Protein AF-A0A969EYM3-F1 (afdb_monomer)

Sequence (150 aa):
CRASVSPSPAVPPFRCCPCTRAGRFTGACATTCGGGRSRTPCEYWRYCAIDGFLCGCCGGSANSCPPGTEAAPVTWIGTCRNPVDGKDYVISYNDCCGKSTCNRCMCNRNEGDRPVYMPAKSNDINWCHGTSNNVYHCSTGVVLGLAVDS

Structure (mmCIF, N/CA/C/O backbone):
data_AF-A0A969EYM3-F1
#
_entry.id   AF-A0A969EYM3-F1
#
loop_
_atom_site.group_PDB
_atom_site.id
_atom_site.type_symbol
_atom_site.label_atom_id
_atom_site.label_alt_id
_atom_site.label_comp_id
_atom_site.label_asym_id
_atom_site.label_entity_id
_atom_site.label_seq_id
_atom_site.pdbx_PDB_ins_code
_atom_site.Cartn_x
_atom_site.Cartn_y
_atom_site.Cartn_z
_atom_site.occupancy
_atom_site.B_iso_or_equiv
_atom_site.auth_seq_id
_atom_site.auth_comp_id
_atom_site.auth_asym_id
_atom_site.auth_atom_id
_atom_site.pdbx_PDB_model_num
ATOM 1 N N . CYS A 1 1 ? -49.520 -19.612 -5.091 1.00 36.06 1 CYS A N 1
ATOM 2 C CA . CYS A 1 1 ? -49.606 -20.476 -3.896 1.00 36.06 1 CYS A CA 1
ATOM 3 C C . CYS A 1 1 ? -49.801 -19.602 -2.667 1.00 36.06 1 CYS A C 1
ATOM 5 O O . CYS A 1 1 ? -48.908 -18.833 -2.337 1.00 36.06 1 CYS A O 1
ATOM 7 N N . ARG A 1 2 ? -50.989 -19.646 -2.054 1.00 38.06 2 ARG A N 1
ATOM 8 C CA . ARG A 1 2 ? -51.251 -19.002 -0.759 1.00 38.06 2 ARG A CA 1
ATOM 9 C C . ARG A 1 2 ? -50.342 -19.637 0.295 1.00 38.06 2 ARG A C 1
ATOM 11 O O . ARG A 1 2 ? -50.295 -20.860 0.368 1.00 38.06 2 ARG A O 1
ATOM 18 N N . ALA A 1 3 ? -49.678 -18.822 1.107 1.00 37.72 3 ALA A N 1
ATOM 19 C CA . ALA A 1 3 ? -49.056 -19.267 2.345 1.00 37.72 3 ALA A CA 1
ATOM 20 C C . ALA A 1 3 ? -49.431 -18.285 3.461 1.00 37.72 3 ALA A C 1
ATOM 22 O O . ALA A 1 3 ? -49.151 -17.091 3.399 1.00 37.72 3 ALA A O 1
ATOM 23 N N . SER A 1 4 ? -50.163 -18.852 4.410 1.00 35.75 4 SER A N 1
ATOM 24 C CA . SER A 1 4 ? -50.541 -18.403 5.745 1.00 35.75 4 SER A CA 1
ATOM 25 C C . SER A 1 4 ? -49.499 -17.553 6.477 1.00 35.75 4 SER A C 1
ATOM 27 O O . SER A 1 4 ? -48.324 -17.906 6.541 1.00 35.75 4 SER A O 1
ATOM 29 N N . VAL A 1 5 ? -49.983 -16.483 7.109 1.00 43.44 5 VAL A N 1
ATOM 30 C CA . VAL A 1 5 ? -49.272 -15.690 8.117 1.00 43.44 5 VAL A CA 1
ATOM 31 C C . VAL A 1 5 ? -49.492 -16.342 9.483 1.00 43.44 5 VAL A C 1
ATOM 33 O O . VAL A 1 5 ? -50.623 -16.656 9.847 1.00 43.44 5 VAL A O 1
ATOM 36 N N . SER A 1 6 ? -48.429 -16.531 10.260 1.00 35.44 6 SER A N 1
ATOM 37 C CA . SER A 1 6 ? -48.504 -16.673 11.720 1.00 35.44 6 SER A CA 1
ATOM 38 C C . SER A 1 6 ? -47.294 -15.968 12.343 1.00 35.44 6 SER A C 1
ATOM 40 O O . SER A 1 6 ? -46.233 -15.956 11.715 1.00 35.44 6 SER A O 1
ATOM 42 N N . PRO A 1 7 ? -47.434 -15.325 13.517 1.00 47.44 7 PRO A N 1
ATOM 43 C CA . PRO A 1 7 ? -46.463 -14.356 14.001 1.00 47.44 7 PRO A CA 1
ATOM 44 C C . PRO A 1 7 ? -45.514 -14.982 15.030 1.00 47.44 7 PRO A C 1
ATOM 46 O O . PRO A 1 7 ? -45.939 -15.621 15.989 1.00 47.44 7 PRO A O 1
ATOM 49 N N . SER A 1 8 ? -44.212 -14.760 14.873 1.00 36.41 8 SER A N 1
ATOM 50 C CA . SER A 1 8 ? -43.237 -14.824 15.968 1.00 36.41 8 SER A CA 1
ATOM 51 C C . SER A 1 8 ? -42.093 -13.847 15.669 1.00 36.41 8 SER A C 1
ATOM 53 O O . SER A 1 8 ? -41.738 -13.688 14.497 1.00 36.41 8 SER A O 1
ATOM 55 N N . PRO A 1 9 ? -41.547 -13.138 16.674 1.00 50.84 9 PRO A N 1
ATOM 56 C CA . PRO A 1 9 ? -40.628 -12.034 16.448 1.00 50.84 9 PRO A CA 1
ATOM 57 C C . PRO A 1 9 ? -39.183 -12.533 16.513 1.00 50.84 9 PRO A C 1
ATOM 59 O O . PRO A 1 9 ? -38.729 -12.919 17.581 1.00 50.84 9 PRO A O 1
ATOM 62 N N . ALA A 1 10 ? -38.472 -12.528 15.387 1.00 45.41 10 ALA A N 1
ATOM 63 C CA . ALA A 1 10 ? -37.031 -12.260 15.291 1.00 45.41 10 ALA A CA 1
ATOM 64 C C . ALA A 1 10 ? -36.509 -12.649 13.899 1.00 45.41 10 ALA A C 1
ATOM 66 O O . ALA A 1 10 ? -36.770 -13.740 13.405 1.00 45.41 10 ALA A O 1
ATOM 67 N N . VAL A 1 11 ? -35.681 -11.757 13.349 1.00 43.62 11 VAL A N 1
ATOM 68 C CA . VAL A 1 11 ? -34.833 -11.907 12.154 1.00 43.62 11 VAL A CA 1
ATOM 69 C C . VAL A 1 11 ? -35.571 -11.842 10.800 1.00 43.62 11 VAL A C 1
ATOM 71 O O . VAL A 1 11 ? -36.280 -12.775 10.428 1.00 43.62 11 VAL A O 1
ATOM 74 N N . PRO A 1 12 ? -35.380 -10.776 9.992 1.00 43.72 12 PRO A N 1
ATOM 75 C CA . PRO A 1 12 ? -35.825 -10.800 8.606 1.00 43.72 12 PRO A CA 1
ATOM 76 C C . PRO A 1 12 ? -34.945 -11.781 7.810 1.00 43.72 12 PRO A C 1
ATOM 78 O O . PRO A 1 12 ? -33.716 -11.703 7.894 1.00 43.72 12 PRO A O 1
ATOM 81 N N . PRO A 1 13 ? -35.518 -12.689 7.001 1.00 40.28 13 PRO A N 1
ATOM 82 C CA . PRO A 1 13 ? -34.721 -13.476 6.079 1.00 40.28 13 PRO A CA 1
ATOM 83 C C . PRO A 1 13 ? -34.271 -12.551 4.944 1.00 40.28 13 PRO A C 1
ATOM 85 O O . PRO A 1 13 ? -35.087 -12.109 4.132 1.00 40.28 13 PRO A O 1
ATOM 88 N N . PHE A 1 14 ? -32.974 -12.254 4.864 1.00 41.69 14 PHE A N 1
ATOM 89 C CA . PHE A 1 14 ? -32.381 -11.661 3.667 1.00 41.69 14 PHE A CA 1
ATOM 90 C C . PHE A 1 14 ? -32.524 -12.657 2.509 1.00 41.69 14 PHE A C 1
ATOM 92 O O . PHE A 1 14 ? -31.682 -13.523 2.281 1.00 41.69 14 PHE A O 1
ATOM 99 N N . ARG A 1 15 ? -33.638 -12.562 1.781 1.00 40.41 15 ARG A N 1
ATOM 100 C CA . ARG A 1 15 ? -33.836 -13.240 0.501 1.00 40.41 15 ARG A CA 1
ATOM 101 C C . ARG A 1 15 ? -33.037 -12.489 -0.560 1.00 40.41 15 ARG A C 1
ATOM 103 O O . ARG A 1 15 ? -33.540 -11.549 -1.167 1.00 40.41 15 ARG A O 1
ATOM 110 N N . CYS A 1 16 ? -31.808 -12.928 -0.818 1.00 50.78 16 CYS A N 1
ATOM 111 C CA . CYS A 1 16 ? -31.191 -12.683 -2.118 1.00 50.78 16 CYS A CA 1
ATOM 112 C C . CYS A 1 16 ? -32.018 -13.439 -3.168 1.00 50.78 16 CYS A C 1
ATOM 114 O O . CYS A 1 16 ? -32.187 -14.656 -3.072 1.00 50.78 16 CYS A O 1
ATOM 116 N N . CYS A 1 17 ? -32.580 -12.726 -4.143 1.00 33.81 17 CYS A N 1
ATOM 117 C CA . CYS A 1 17 ? -33.245 -13.370 -5.271 1.00 33.81 17 CYS A CA 1
ATOM 118 C C . CYS A 1 17 ? -32.172 -14.044 -6.147 1.00 33.81 17 CYS A C 1
ATOM 120 O O . CYS A 1 17 ? -31.198 -13.377 -6.505 1.00 33.81 17 CYS A O 1
ATOM 122 N N . PRO A 1 18 ? -32.289 -15.336 -6.498 1.00 42.66 18 PRO A N 1
ATOM 123 C CA . PRO A 1 18 ? -31.329 -15.959 -7.397 1.00 42.66 18 PRO A CA 1
ATOM 124 C C . PRO A 1 18 ? -31.538 -15.427 -8.824 1.00 42.66 18 PRO A C 1
ATOM 126 O O . PRO A 1 18 ? -32.632 -15.537 -9.378 1.00 42.66 18 PRO A O 1
ATOM 129 N N . CYS A 1 19 ? -30.483 -14.868 -9.431 1.00 44.38 19 CYS A N 1
ATOM 130 C CA . CYS A 1 19 ? -30.459 -14.529 -10.860 1.00 44.38 19 CYS A CA 1
ATOM 131 C C . CYS A 1 19 ? -30.576 -15.867 -11.643 1.00 44.38 19 CYS A C 1
ATOM 133 O O . CYS A 1 19 ? -29.633 -16.657 -11.699 1.00 44.38 19 CYS A O 1
ATOM 135 N N . THR A 1 20 ? -31.768 -16.179 -12.174 1.00 42.78 20 THR A N 1
ATOM 136 C CA . THR A 1 20 ? -32.008 -17.370 -13.009 1.00 42.78 20 THR A CA 1
ATOM 137 C C . THR A 1 20 ? -31.478 -17.140 -14.421 1.00 42.78 20 THR A C 1
ATOM 139 O O . THR A 1 20 ? -31.577 -16.055 -14.991 1.00 42.78 20 THR A O 1
ATOM 142 N N . ARG A 1 21 ? -30.875 -18.185 -14.991 1.00 48.28 21 ARG A N 1
ATOM 143 C CA . ARG A 1 21 ? -30.235 -18.177 -16.307 1.00 48.28 21 ARG A CA 1
ATOM 144 C C . ARG A 1 21 ? -31.288 -18.389 -17.400 1.00 48.28 21 ARG A C 1
ATOM 146 O O . ARG A 1 21 ? -31.614 -19.532 -17.696 1.00 48.28 21 ARG A O 1
ATOM 153 N N . ALA A 1 22 ? -31.787 -17.319 -18.021 1.00 38.00 22 ALA A N 1
ATOM 154 C CA . ALA A 1 22 ? -32.521 -17.416 -19.286 1.00 38.00 22 ALA A CA 1
ATOM 155 C C . ALA A 1 22 ? -32.510 -16.097 -20.08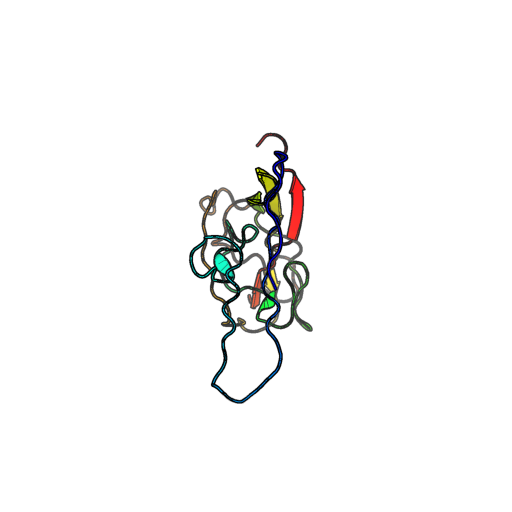2 1.00 38.00 22 ALA A C 1
ATOM 157 O O . ALA A 1 22 ? -32.989 -15.079 -19.603 1.00 38.00 22 ALA A O 1
ATOM 158 N N . GLY A 1 23 ? -32.018 -16.163 -21.326 1.00 41.09 23 GLY A N 1
ATOM 159 C CA . GLY A 1 23 ? -32.477 -15.317 -22.436 1.00 41.09 23 GLY A CA 1
ATOM 160 C C . GLY A 1 23 ? -31.905 -13.899 -22.561 1.00 41.09 23 GLY A C 1
ATOM 161 O O . GLY A 1 23 ? -32.396 -12.967 -21.945 1.00 41.09 23 GLY A O 1
ATOM 162 N N . ARG A 1 24 ? -30.915 -13.757 -23.456 1.00 45.59 24 ARG A N 1
ATOM 163 C CA . ARG A 1 24 ? -30.578 -12.575 -24.284 1.00 45.59 24 ARG A CA 1
ATOM 164 C C . ARG A 1 24 ? -31.194 -11.226 -23.865 1.00 45.59 24 ARG A C 1
ATOM 166 O O . ARG A 1 24 ? -32.183 -10.833 -24.458 1.00 45.59 24 ARG A O 1
ATOM 173 N N . PHE A 1 25 ? -30.516 -10.473 -23.001 1.00 39.94 25 PHE A N 1
ATOM 174 C CA . PHE A 1 25 ? -30.445 -9.004 -23.043 1.00 39.94 25 PHE A CA 1
ATOM 175 C C . PHE A 1 25 ? -29.104 -8.569 -22.426 1.00 39.94 25 PHE A C 1
ATOM 177 O O . PHE A 1 25 ? -28.570 -9.239 -21.542 1.00 39.94 25 PHE A O 1
ATOM 184 N N . THR A 1 26 ? -28.517 -7.503 -22.968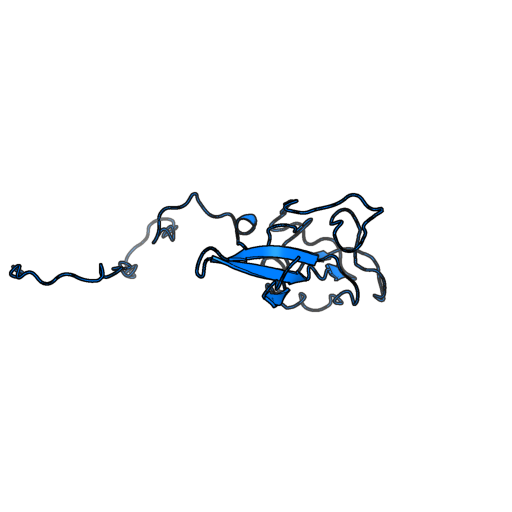 1.00 40.25 26 THR A N 1
ATOM 185 C CA . THR A 1 26 ? -27.226 -6.910 -22.582 1.00 40.25 26 THR A CA 1
ATOM 186 C C . THR A 1 26 ? -27.116 -6.725 -21.066 1.00 40.25 26 THR A C 1
ATOM 188 O O . THR A 1 26 ? -27.980 -6.108 -20.448 1.00 40.25 26 THR A O 1
ATOM 191 N N . GLY A 1 27 ? -26.079 -7.318 -20.470 1.00 39.69 27 GLY A N 1
ATOM 192 C CA . GLY A 1 27 ? -26.000 -7.565 -19.035 1.00 39.69 27 GLY A CA 1
ATOM 193 C C . GLY A 1 27 ? -25.635 -6.363 -18.164 1.00 39.69 27 GLY A C 1
ATOM 194 O O . GLY A 1 27 ? -24.716 -5.615 -18.476 1.00 39.69 27 GLY A O 1
ATOM 195 N N . ALA A 1 28 ? -26.303 -6.289 -17.011 1.00 39.03 28 ALA A N 1
ATOM 196 C CA . ALA A 1 28 ? -25.689 -6.220 -15.683 1.00 39.03 28 ALA A CA 1
ATOM 197 C C . ALA A 1 28 ? -26.751 -6.609 -14.626 1.00 39.03 28 ALA A C 1
ATOM 199 O O . ALA A 1 28 ? -27.678 -5.845 -14.369 1.00 39.03 28 ALA A O 1
ATOM 200 N N . CYS A 1 29 ? -26.638 -7.796 -14.007 1.00 40.47 29 CYS A N 1
ATOM 201 C CA . CYS A 1 29 ? -27.311 -8.085 -12.726 1.00 40.47 29 CYS A CA 1
ATOM 202 C C . CYS A 1 29 ? -26.545 -7.219 -11.705 1.00 40.47 29 CYS A C 1
ATOM 204 O O . CYS A 1 29 ? -25.443 -7.570 -11.288 1.00 40.47 29 CYS A O 1
ATOM 206 N N . ALA A 1 30 ? -27.049 -6.009 -11.434 1.00 44.66 30 ALA A N 1
ATOM 207 C CA . ALA A 1 30 ? -26.490 -5.120 -10.426 1.00 44.66 30 ALA A CA 1
ATOM 208 C C . ALA A 1 30 ? -26.647 -5.789 -9.057 1.00 44.66 30 ALA A C 1
ATOM 210 O O . ALA A 1 30 ? -27.755 -5.999 -8.566 1.00 44.66 30 ALA A O 1
ATOM 211 N N . THR A 1 31 ? -25.518 -6.155 -8.458 1.00 44.03 31 THR A N 1
ATOM 212 C CA . THR A 1 31 ? -25.432 -6.675 -7.096 1.00 44.03 31 THR A CA 1
ATOM 213 C C . THR A 1 31 ? -25.777 -5.565 -6.104 1.00 44.03 31 THR A C 1
ATOM 215 O O . THR A 1 31 ? -24.893 -4.904 -5.570 1.00 44.03 31 THR A O 1
ATOM 218 N N . THR A 1 32 ? -27.059 -5.352 -5.827 1.00 42.94 32 THR A N 1
ATOM 219 C CA . THR A 1 32 ? -27.503 -4.565 -4.668 1.00 42.94 32 THR A CA 1
ATOM 220 C C . THR A 1 32 ? -28.457 -5.387 -3.819 1.00 42.94 32 THR A C 1
ATOM 222 O O . THR A 1 32 ? -29.674 -5.238 -3.845 1.00 42.94 32 THR A O 1
ATOM 225 N N . CYS A 1 33 ? -27.865 -6.265 -3.012 1.00 37.50 33 CYS A N 1
ATOM 226 C CA . CYS A 1 33 ? -28.499 -6.778 -1.803 1.00 37.50 33 CYS A CA 1
ATOM 227 C C . CYS A 1 33 ? -27.906 -5.988 -0.626 1.00 37.50 33 CYS A C 1
ATOM 229 O O . CYS A 1 33 ? -26.830 -6.322 -0.139 1.00 37.50 33 CYS A O 1
ATOM 231 N N . GLY A 1 34 ? -28.578 -4.904 -0.227 1.00 39.31 34 GLY A N 1
ATOM 232 C CA . GLY A 1 34 ? -28.172 -4.014 0.867 1.00 39.31 34 GLY A CA 1
ATOM 233 C C . GLY A 1 34 ? -28.004 -2.570 0.395 1.00 39.31 34 GLY A C 1
ATOM 234 O O . GLY A 1 34 ? -27.236 -2.304 -0.525 1.00 39.31 34 GLY A O 1
ATOM 235 N N . GLY A 1 35 ? -28.755 -1.642 0.992 1.00 39.75 35 GLY A N 1
ATOM 236 C CA . GLY A 1 35 ? -28.716 -0.224 0.637 1.00 39.75 35 GLY A CA 1
ATOM 237 C C . GLY A 1 35 ? -27.299 0.349 0.717 1.00 39.75 35 GLY A C 1
ATOM 238 O O . GLY A 1 35 ? -26.655 0.304 1.759 1.00 39.75 35 GLY A O 1
ATOM 239 N N . GLY A 1 36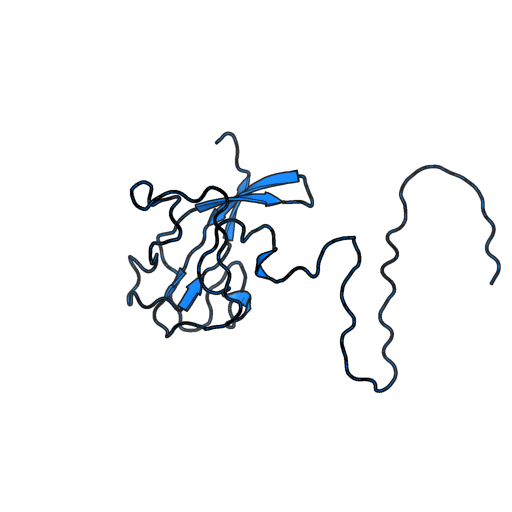 ? -26.817 0.887 -0.397 1.00 36.09 36 GLY A N 1
ATOM 240 C CA . GLY A 1 36 ? -25.518 1.535 -0.504 1.00 36.09 36 GLY A CA 1
ATOM 241 C C . GLY A 1 36 ? -25.259 1.902 -1.957 1.00 36.09 36 GLY A C 1
ATOM 242 O O . GLY A 1 36 ? -25.523 1.095 -2.846 1.00 36.09 36 GLY A O 1
ATOM 243 N N . ARG A 1 37 ? -24.795 3.136 -2.194 1.00 38.88 37 ARG A N 1
ATOM 244 C CA . ARG A 1 37 ? -24.312 3.645 -3.492 1.00 38.88 37 ARG A CA 1
ATOM 245 C C . ARG A 1 37 ? -23.528 2.561 -4.228 1.00 38.88 37 ARG A C 1
ATOM 247 O O . ARG A 1 37 ? -22.822 1.812 -3.563 1.00 38.88 37 ARG A O 1
ATOM 254 N N . SER A 1 38 ? -23.629 2.508 -5.560 1.00 40.84 38 SER A N 1
ATOM 255 C CA . SER A 1 38 ? -22.763 1.687 -6.421 1.00 40.84 38 SER A CA 1
ATOM 256 C C . SER A 1 38 ? -21.334 1.700 -5.869 1.00 40.84 38 SER A C 1
ATOM 258 O O . SER A 1 38 ? -20.633 2.699 -6.024 1.00 40.84 38 SER A O 1
ATOM 260 N N . ARG A 1 39 ? -20.939 0.643 -5.143 1.00 58.44 39 ARG A N 1
ATOM 261 C CA . ARG A 1 39 ? -19.644 0.595 -4.461 1.00 58.44 39 ARG A CA 1
ATOM 262 C C . ARG A 1 39 ? -18.625 0.389 -5.561 1.00 58.44 39 ARG A C 1
ATOM 264 O O . ARG A 1 39 ? -18.468 -0.726 -6.058 1.00 58.44 39 ARG A O 1
ATOM 271 N N . THR A 1 40 ? -17.982 1.472 -5.988 1.00 79.25 40 THR A N 1
ATOM 272 C CA . THR A 1 40 ? -16.759 1.342 -6.774 1.00 79.25 40 THR A CA 1
ATOM 273 C C . THR A 1 40 ? -15.793 0.491 -5.945 1.00 79.25 40 THR A C 1
ATOM 275 O O . THR A 1 40 ? -15.883 0.481 -4.712 1.00 79.25 40 THR A O 1
ATOM 278 N N . PRO A 1 41 ? -14.887 -0.270 -6.569 1.00 86.25 41 PRO A N 1
ATOM 279 C CA . PRO A 1 41 ? -13.967 -1.107 -5.812 1.00 86.25 41 PRO A CA 1
ATOM 280 C C . PRO A 1 41 ? -13.146 -0.299 -4.785 1.00 86.25 41 PRO A C 1
ATOM 282 O O . PRO A 1 41 ? -12.792 -0.863 -3.760 1.00 86.25 41 PRO A O 1
ATOM 285 N N . CYS A 1 42 ? -12.966 1.017 -4.976 1.00 93.69 42 CYS A N 1
ATOM 286 C CA . CYS A 1 42 ? -12.350 1.949 -4.019 1.00 93.69 42 CYS A CA 1
ATOM 287 C C . CYS A 1 42 ? -13.148 2.162 -2.711 1.00 93.69 42 CYS A C 1
ATOM 289 O O . CYS A 1 42 ? -12.566 2.428 -1.662 1.00 93.69 42 CYS A O 1
ATOM 291 N N . GLU A 1 43 ? -14.478 2.006 -2.739 1.00 93.12 43 GLU A N 1
ATOM 292 C CA . GLU A 1 43 ? -15.359 2.108 -1.557 1.00 93.12 43 GLU A CA 1
ATOM 293 C C . GLU A 1 43 ? -15.344 0.835 -0.692 1.00 93.12 43 GLU A C 1
ATOM 295 O O . GLU A 1 43 ? -16.092 0.691 0.289 1.00 93.12 43 GLU A O 1
ATOM 300 N N . TYR A 1 44 ? -14.523 -0.147 -1.064 1.00 94.19 44 TYR A N 1
ATOM 301 C CA . TYR A 1 44 ? -14.265 -1.282 -0.203 1.00 94.19 44 TYR A CA 1
ATOM 302 C C . TYR A 1 44 ? -13.511 -0.823 1.048 1.00 94.19 44 TYR A C 1
ATOM 304 O O . TYR A 1 44 ? -12.577 -0.030 0.987 1.00 94.19 44 TYR A O 1
ATOM 312 N N . TRP A 1 45 ? -13.938 -1.320 2.209 1.00 95.50 45 TRP A N 1
ATOM 313 C CA . TRP A 1 45 ? -13.525 -0.778 3.503 1.00 95.50 45 TRP A CA 1
ATOM 314 C C . TRP A 1 45 ? -12.014 -0.871 3.746 1.00 95.50 45 TRP A C 1
ATOM 316 O O . TRP A 1 45 ? -11.462 -0.001 4.404 1.00 95.50 45 TRP A O 1
ATOM 326 N N . ARG A 1 46 ? -11.341 -1.883 3.177 1.00 96.31 46 ARG A N 1
ATOM 327 C CA . ARG A 1 46 ? -9.885 -2.057 3.303 1.00 96.31 46 ARG A CA 1
ATOM 328 C C . ARG A 1 46 ? -9.075 -1.003 2.562 1.00 96.31 46 ARG A C 1
ATOM 330 O O . ARG A 1 46 ? -7.876 -0.944 2.757 1.00 96.31 46 ARG A O 1
ATOM 337 N N . TYR A 1 47 ? -9.695 -0.222 1.689 1.00 97.19 47 TYR A N 1
ATOM 338 C CA . TYR A 1 47 ? -9.013 0.758 0.850 1.00 97.19 47 TYR A CA 1
ATOM 339 C C . TYR A 1 47 ? -9.221 2.180 1.365 1.00 97.19 47 TYR A C 1
ATOM 341 O O . TYR A 1 47 ? -9.272 3.117 0.580 1.00 97.19 47 TYR A O 1
ATOM 349 N N . CYS A 1 48 ? -9.386 2.345 2.680 1.00 97.19 48 CYS A N 1
ATOM 350 C CA . CYS A 1 48 ? -9.670 3.646 3.274 1.00 97.19 48 CYS A CA 1
ATOM 351 C C . CYS A 1 48 ? -8.494 4.629 3.189 1.00 97.19 48 CYS A C 1
ATOM 353 O O . CYS A 1 48 ? -8.717 5.819 3.267 1.00 97.19 48 CYS A O 1
ATOM 355 N N . ALA A 1 49 ? -7.261 4.162 3.018 1.00 97.44 49 ALA A N 1
ATOM 356 C CA . ALA A 1 49 ? -6.087 5.027 2.898 1.00 97.44 49 ALA A CA 1
ATOM 357 C C . ALA A 1 49 ? -5.227 4.653 1.677 1.00 97.44 49 ALA A C 1
ATOM 359 O O . ALA A 1 49 ? -4.012 4.829 1.697 1.00 97.44 49 ALA A O 1
ATOM 360 N N . ILE A 1 50 ? -5.833 4.043 0.650 1.00 97.75 50 ILE A N 1
ATOM 361 C CA . ILE A 1 50 ? -5.097 3.604 -0.539 1.00 97.75 50 ILE A CA 1
ATOM 362 C C . ILE A 1 50 ? -4.833 4.783 -1.478 1.00 97.75 50 ILE A C 1
ATOM 364 O O . ILE A 1 50 ? -5.730 5.594 -1.717 1.00 97.75 50 ILE A O 1
ATOM 368 N N . ASP A 1 51 ? -3.649 4.809 -2.078 1.00 97.38 51 ASP A N 1
ATOM 369 C CA . ASP A 1 51 ? -3.329 5.684 -3.200 1.00 97.38 51 ASP A CA 1
ATOM 370 C C . ASP A 1 51 ? -2.757 4.862 -4.363 1.00 97.38 51 ASP A C 1
ATOM 372 O O . ASP A 1 51 ? -1.987 3.923 -4.169 1.00 97.38 51 ASP A O 1
ATOM 376 N N . GLY A 1 52 ? -3.193 5.177 -5.581 1.00 97.06 52 GLY A N 1
ATOM 377 C CA . GLY A 1 52 ? -2.798 4.503 -6.813 1.00 97.06 52 GLY A CA 1
ATOM 378 C C . GLY A 1 52 ? -3.804 3.461 -7.318 1.00 97.06 52 GLY A C 1
ATOM 379 O O . GLY A 1 52 ? -4.986 3.753 -7.470 1.00 97.06 52 GLY A O 1
ATOM 380 N N . PHE A 1 53 ? -3.351 2.265 -7.703 1.00 98.06 53 PHE A N 1
ATOM 381 C CA . PHE A 1 53 ? -4.159 1.268 -8.427 1.00 98.06 53 PHE A CA 1
ATOM 382 C C . PHE A 1 53 ? -4.370 -0.006 -7.617 1.00 98.06 53 PHE A C 1
ATOM 384 O O . PHE A 1 53 ? -3.434 -0.541 -7.034 1.00 98.06 53 PHE A O 1
ATOM 391 N N . LEU A 1 54 ? -5.577 -0.572 -7.648 1.00 97.62 54 LEU A N 1
ATOM 392 C CA . LEU A 1 54 ? -5.861 -1.819 -6.931 1.00 97.62 54 LEU A CA 1
ATOM 393 C C . LEU A 1 54 ? -5.244 -3.037 -7.629 1.00 97.62 54 LEU A C 1
ATOM 395 O O . LEU A 1 54 ? -5.652 -3.392 -8.739 1.00 97.62 54 LEU A O 1
ATOM 399 N N . CYS A 1 55 ? -4.370 -3.779 -6.942 1.00 97.75 55 CYS A N 1
ATOM 400 C CA . CYS A 1 55 ? -3.760 -4.988 -7.512 1.00 97.75 55 CYS A CA 1
ATOM 401 C C . CYS A 1 55 ? -4.765 -6.078 -7.919 1.00 97.75 55 CYS A C 1
ATOM 403 O O . CYS A 1 55 ? -4.504 -6.844 -8.851 1.00 97.75 55 CYS A O 1
ATOM 405 N N . GLY A 1 56 ? -5.948 -6.115 -7.295 1.00 96.00 56 GLY A N 1
ATOM 406 C CA . GLY A 1 56 ? -7.043 -7.010 -7.689 1.00 96.00 56 GLY A CA 1
ATOM 407 C C . GLY A 1 56 ? -7.540 -6.798 -9.127 1.00 96.00 56 GLY A C 1
ATOM 408 O O . GLY A 1 56 ? -8.066 -7.724 -9.735 1.00 96.00 56 GLY A O 1
ATOM 409 N N . CYS A 1 57 ? -7.323 -5.615 -9.713 1.00 95.88 57 CYS A N 1
ATOM 410 C CA . CYS A 1 57 ? -7.675 -5.315 -11.105 1.00 95.88 57 CYS A CA 1
ATOM 411 C C . CYS A 1 57 ? -6.544 -5.626 -12.107 1.00 95.88 57 CYS A C 1
ATOM 413 O O . CYS A 1 57 ? -6.723 -5.483 -13.323 1.00 95.88 57 CYS A O 1
ATOM 415 N N . CYS A 1 58 ? -5.389 -6.065 -11.601 1.00 96.00 58 CYS A N 1
ATOM 416 C CA . CYS A 1 58 ? -4.129 -6.204 -12.334 1.00 96.00 58 CYS A CA 1
ATOM 417 C C . CYS A 1 58 ? -3.632 -7.660 -12.393 1.00 96.00 58 CYS A C 1
ATOM 419 O O . CYS A 1 58 ? -2.503 -7.908 -12.800 1.00 96.00 58 CYS A O 1
ATOM 421 N N . GLY A 1 59 ? -4.461 -8.631 -11.988 1.00 95.75 59 GLY A N 1
ATOM 422 C CA . GLY A 1 59 ? -4.090 -10.051 -11.913 1.00 95.75 59 GLY A CA 1
ATOM 423 C C . GLY A 1 59 ? -3.496 -10.480 -10.567 1.00 95.75 59 GLY A C 1
ATOM 424 O O . GLY A 1 59 ? -3.033 -11.610 -10.444 1.00 95.75 59 GLY A O 1
ATOM 425 N N . GLY A 1 60 ? -3.505 -9.591 -9.571 1.00 96.38 60 GLY A N 1
ATOM 426 C CA . GLY A 1 60 ? -3.242 -9.916 -8.173 1.00 96.38 60 GLY A CA 1
ATOM 427 C C . GLY A 1 60 ? -4.539 -10.121 -7.389 1.00 96.38 60 GLY A C 1
ATOM 428 O O . GLY A 1 60 ? -5.600 -10.414 -7.942 1.00 96.38 60 GLY A O 1
ATOM 429 N N . SER A 1 61 ? -4.464 -9.925 -6.079 1.00 95.75 61 SER A N 1
ATOM 430 C CA . SER A 1 61 ? -5.621 -9.902 -5.184 1.00 95.75 61 SER A CA 1
ATOM 431 C C . SER A 1 61 ? -5.478 -8.773 -4.165 1.00 95.75 61 SER A C 1
ATOM 433 O O . SER A 1 61 ? -4.513 -8.012 -4.196 1.00 95.75 61 SER A O 1
ATOM 435 N N . ALA A 1 62 ? -6.420 -8.669 -3.226 1.00 93.81 62 ALA A N 1
ATOM 436 C CA . ALA A 1 62 ? -6.267 -7.755 -2.098 1.00 93.81 62 ALA A CA 1
ATOM 437 C C . ALA A 1 62 ? -5.040 -8.081 -1.224 1.00 93.81 62 ALA A C 1
ATOM 439 O O . ALA A 1 62 ? -4.550 -7.183 -0.554 1.00 93.81 62 ALA A O 1
ATOM 440 N N . ASN A 1 63 ? -4.538 -9.324 -1.239 1.00 95.94 63 ASN A N 1
ATOM 441 C CA . ASN A 1 63 ? -3.427 -9.757 -0.384 1.00 95.94 63 ASN A CA 1
ATOM 442 C C . ASN A 1 63 ? -2.221 -10.315 -1.161 1.00 95.94 63 ASN A C 1
ATOM 444 O O . ASN A 1 63 ? -1.350 -10.938 -0.562 1.00 95.94 63 ASN A O 1
ATOM 448 N N . SER A 1 64 ? -2.188 -10.192 -2.489 1.00 96.75 64 SER A N 1
ATOM 449 C CA . SER A 1 64 ? -1.118 -10.784 -3.296 1.00 96.75 64 SER A CA 1
ATOM 450 C C . SER A 1 64 ? -0.820 -9.951 -4.530 1.00 96.75 64 SER A C 1
ATOM 452 O O . SER A 1 64 ? -1.734 -9.514 -5.236 1.00 96.75 64 SER A O 1
ATOM 454 N N . CYS A 1 65 ? 0.466 -9.790 -4.819 1.00 98.00 65 CYS A N 1
ATOM 455 C CA . CYS A 1 65 ? 0.920 -9.070 -5.994 1.00 98.00 65 CYS A CA 1
ATOM 456 C C . CYS A 1 65 ? 0.623 -9.822 -7.303 1.00 98.00 65 CYS A C 1
ATOM 458 O O . CYS A 1 65 ? 0.585 -11.057 -7.313 1.00 98.00 65 CYS A O 1
ATOM 460 N N . PRO A 1 66 ? 0.414 -9.101 -8.420 1.00 98.19 66 PRO A N 1
ATOM 461 C CA . PRO A 1 66 ? 0.323 -9.707 -9.742 1.00 98.19 66 PRO A CA 1
ATOM 462 C C . PRO A 1 66 ? 1.595 -10.485 -10.129 1.00 98.19 66 PRO A C 1
ATOM 464 O O . PRO A 1 66 ? 2.702 -10.098 -9.744 1.00 98.19 66 PRO A O 1
ATOM 467 N N . PRO A 1 67 ? 1.490 -11.536 -10.960 1.00 97.50 67 PRO A N 1
ATOM 468 C CA . PRO A 1 67 ? 2.654 -12.280 -11.432 1.00 97.50 67 PRO A CA 1
ATOM 469 C C . PRO A 1 67 ? 3.720 -11.397 -12.100 1.00 97.50 67 PRO A C 1
ATOM 471 O O . PRO A 1 67 ? 3.432 -10.578 -12.983 1.00 97.50 67 PRO A O 1
ATOM 474 N N . GLY A 1 68 ? 4.980 -11.600 -11.709 1.00 96.25 68 GLY A N 1
ATOM 475 C CA . GLY A 1 68 ? 6.127 -10.846 -12.223 1.00 96.25 68 GLY A CA 1
ATOM 476 C C . GLY A 1 68 ? 6.241 -9.419 -11.684 1.00 96.25 68 GLY A C 1
ATOM 477 O O . GLY A 1 68 ? 6.943 -8.620 -12.291 1.00 96.25 68 GLY A O 1
ATOM 478 N N . THR A 1 69 ? 5.530 -9.094 -10.604 1.00 97.94 69 THR A N 1
ATOM 479 C CA . THR A 1 69 ? 5.835 -7.936 -9.754 1.00 97.94 69 THR A CA 1
ATOM 480 C C . THR A 1 69 ? 6.429 -8.411 -8.435 1.00 97.94 69 THR A C 1
ATOM 482 O O . THR A 1 69 ? 6.237 -9.563 -8.042 1.00 97.94 69 THR A O 1
ATOM 485 N N . GLU A 1 70 ? 7.154 -7.527 -7.765 1.00 97.69 70 GLU A N 1
ATOM 486 C CA . GLU A 1 70 ? 7.780 -7.770 -6.468 1.00 97.69 70 GLU A CA 1
ATOM 487 C C . GLU A 1 70 ? 7.012 -7.017 -5.379 1.00 97.69 70 GLU A C 1
ATOM 489 O O . GLU A 1 70 ? 6.738 -5.831 -5.540 1.00 97.69 70 GLU A O 1
ATOM 494 N N . ALA A 1 71 ? 6.636 -7.689 -4.290 1.00 97.19 71 ALA A N 1
ATOM 495 C CA . ALA A 1 71 ? 5.976 -7.027 -3.168 1.00 97.19 71 ALA A CA 1
ATOM 496 C C . ALA A 1 71 ? 6.991 -6.201 -2.372 1.00 97.19 71 ALA A C 1
ATOM 498 O O . ALA A 1 71 ? 8.029 -6.722 -1.963 1.00 97.19 71 ALA A O 1
ATOM 499 N N . ALA A 1 72 ? 6.671 -4.939 -2.112 1.00 97.56 72 ALA A N 1
ATOM 500 C CA . ALA A 1 72 ? 7.497 -4.073 -1.295 1.00 97.56 72 ALA A CA 1
ATOM 501 C C . ALA A 1 72 ? 7.604 -4.589 0.152 1.00 97.56 72 ALA A C 1
ATOM 503 O O . ALA A 1 72 ? 6.574 -4.897 0.767 1.00 97.56 72 ALA A O 1
ATOM 504 N N . PRO A 1 73 ? 8.820 -4.653 0.732 1.00 96.50 73 PRO A N 1
ATOM 505 C CA . PRO A 1 73 ? 9.018 -5.070 2.121 1.00 96.50 73 PRO A CA 1
ATOM 506 C C . PRO A 1 73 ? 8.616 -3.991 3.140 1.00 96.50 73 PRO A C 1
ATOM 508 O O . PRO A 1 73 ? 8.454 -4.297 4.319 1.00 96.50 73 PRO A O 1
ATOM 511 N N . VAL A 1 74 ? 8.464 -2.739 2.701 1.00 96.62 74 VAL A N 1
ATOM 512 C CA . VAL A 1 74 ? 8.030 -1.594 3.515 1.00 96.62 74 VAL A CA 1
ATOM 513 C C . VAL A 1 74 ? 6.760 -0.980 2.933 1.00 96.62 74 VAL A C 1
ATOM 515 O O . VAL A 1 74 ? 6.456 -1.161 1.758 1.00 96.62 74 VAL A O 1
ATOM 518 N N . THR A 1 75 ? 5.983 -0.292 3.768 1.00 97.62 75 THR A N 1
ATOM 519 C CA . THR A 1 75 ? 4.648 0.202 3.408 1.00 97.62 75 THR A CA 1
ATOM 520 C C . THR A 1 75 ? 4.150 1.247 4.409 1.00 97.62 75 THR A C 1
ATOM 522 O O . THR A 1 75 ? 4.679 1.351 5.522 1.00 97.62 75 THR A O 1
ATOM 525 N N . TRP A 1 76 ? 3.104 1.979 4.028 1.00 97.94 76 TRP A N 1
ATOM 526 C CA . TRP A 1 76 ? 2.267 2.741 4.941 1.00 97.94 76 TRP A CA 1
ATOM 527 C C . TRP A 1 76 ? 1.110 1.882 5.452 1.00 97.94 76 TRP A C 1
ATOM 529 O O . TRP A 1 76 ? 0.709 0.879 4.853 1.00 97.94 76 TRP A O 1
ATOM 539 N N . ILE A 1 77 ? 0.549 2.303 6.578 1.00 97.50 77 ILE A N 1
ATOM 540 C CA . ILE A 1 77 ? -0.591 1.645 7.198 1.00 97.50 77 ILE A CA 1
ATOM 541 C C . ILE A 1 77 ? -1.776 2.595 7.319 1.00 97.50 77 ILE A C 1
ATOM 543 O O . ILE A 1 77 ? -1.623 3.796 7.537 1.00 97.50 77 ILE A O 1
ATOM 547 N N . GLY A 1 78 ? -2.975 2.029 7.239 1.00 96.88 78 GLY A N 1
ATOM 548 C CA . GLY A 1 78 ? -4.222 2.728 7.534 1.00 96.88 78 GLY A CA 1
ATOM 549 C C . GLY A 1 78 ? -5.046 1.967 8.558 1.00 96.88 78 GLY A C 1
ATOM 550 O O . GLY A 1 78 ? -5.010 0.738 8.610 1.00 96.88 78 GLY A O 1
ATOM 551 N N . THR A 1 79 ? -5.815 2.700 9.354 1.00 97.19 79 THR A N 1
ATOM 552 C CA . THR A 1 79 ? -6.788 2.116 10.280 1.00 97.19 79 THR A CA 1
ATOM 553 C C . THR A 1 79 ? -8.174 2.253 9.667 1.00 97.19 79 THR A C 1
ATOM 555 O O . THR A 1 79 ? -8.720 3.352 9.607 1.00 97.19 79 THR A O 1
ATOM 558 N N . CYS A 1 80 ? -8.736 1.144 9.190 1.00 97.00 80 CYS A N 1
ATOM 559 C CA . CYS A 1 80 ? -10.001 1.142 8.464 1.00 97.00 80 CYS A CA 1
ATOM 560 C C . CYS A 1 80 ? -11.118 0.444 9.245 1.00 97.00 80 CYS A C 1
ATOM 562 O O . CYS A 1 80 ? -10.950 -0.683 9.718 1.00 97.00 80 CYS A O 1
ATOM 564 N N . ARG A 1 81 ? -12.296 1.074 9.281 1.00 96.38 81 ARG A N 1
ATOM 565 C CA . ARG A 1 81 ? -13.511 0.523 9.892 1.00 96.38 81 ARG A CA 1
ATOM 566 C C . ARG A 1 81 ? -14.170 -0.506 8.976 1.00 96.38 81 ARG A C 1
ATOM 568 O O . ARG A 1 81 ? -14.623 -0.167 7.882 1.00 96.38 81 ARG A O 1
ATOM 575 N N . ASN A 1 82 ? -14.307 -1.747 9.432 1.00 95.88 82 ASN A N 1
ATOM 576 C CA . ASN A 1 82 ? -15.104 -2.758 8.746 1.00 95.88 82 ASN A CA 1
ATOM 577 C C . ASN A 1 82 ? -16.603 -2.556 9.065 1.00 95.88 82 ASN A C 1
ATOM 579 O O . ASN A 1 82 ? -17.009 -2.666 10.222 1.00 95.88 82 ASN A O 1
ATOM 583 N N . PRO A 1 83 ? -17.468 -2.287 8.067 1.00 95.19 83 PRO A N 1
ATOM 584 C CA . PRO A 1 83 ? -18.890 -2.040 8.311 1.00 95.19 83 PRO A CA 1
ATOM 585 C C . PRO A 1 83 ? -19.683 -3.297 8.704 1.00 95.19 83 PRO A C 1
ATOM 587 O O . PRO A 1 83 ? -20.835 -3.169 9.106 1.00 95.19 83 PRO A O 1
ATOM 590 N N . VAL A 1 84 ? -19.114 -4.502 8.555 1.00 94.56 84 VAL A N 1
ATOM 591 C CA . VAL A 1 84 ? -19.808 -5.769 8.856 1.00 94.56 84 VAL A CA 1
ATOM 592 C C . VAL A 1 84 ? -19.837 -6.057 10.356 1.00 94.56 84 VAL A C 1
ATOM 594 O O . VAL A 1 84 ? -20.867 -6.465 10.880 1.00 94.56 84 VAL A O 1
ATOM 597 N N . ASP A 1 85 ? -18.716 -5.851 11.042 1.00 95.38 85 ASP A N 1
ATOM 598 C CA . ASP A 1 85 ? -18.563 -6.107 12.479 1.00 95.38 85 ASP A CA 1
ATOM 599 C C . ASP A 1 85 ? -18.405 -4.822 13.304 1.00 95.38 85 ASP A C 1
ATOM 601 O O . ASP A 1 85 ? -18.421 -4.878 14.533 1.00 95.38 85 ASP A O 1
ATOM 605 N N . GLY A 1 86 ? -18.260 -3.669 12.644 1.00 94.69 86 GLY A N 1
ATOM 606 C CA . GLY A 1 86 ? -18.031 -2.396 13.305 1.00 94.69 86 GLY A CA 1
ATOM 607 C C . GLY A 1 86 ? -16.716 -2.373 14.079 1.00 94.69 86 GLY A C 1
ATOM 608 O O . GLY A 1 86 ? -16.674 -1.768 15.144 1.00 94.69 86 GLY A O 1
ATOM 609 N N . LYS A 1 87 ? -15.663 -3.040 13.603 1.00 95.69 87 LYS A N 1
ATOM 610 C CA . LYS A 1 87 ? -14.328 -2.983 14.213 1.00 95.69 87 LYS A CA 1
ATOM 611 C C . LYS A 1 87 ? -13.337 -2.279 13.302 1.00 95.69 87 LYS A C 1
ATOM 613 O O . LYS A 1 87 ? -13.489 -2.276 12.081 1.00 95.69 87 LYS A O 1
ATOM 618 N N . ASP A 1 88 ? -12.323 -1.686 13.912 1.00 96.75 88 ASP A N 1
ATOM 619 C CA . ASP A 1 88 ? -11.216 -1.060 13.204 1.00 96.75 88 ASP A CA 1
ATOM 620 C C . ASP A 1 88 ? -10.079 -2.064 13.021 1.00 96.75 88 ASP A C 1
ATOM 622 O O . ASP A 1 88 ? -9.766 -2.850 13.919 1.00 96.75 88 ASP A O 1
ATOM 626 N N . TYR A 1 89 ? -9.478 -2.059 11.837 1.00 97.44 89 TYR A N 1
ATOM 627 C CA . TYR A 1 89 ? -8.392 -2.957 11.463 1.00 97.44 89 TYR A CA 1
ATOM 628 C C . TYR A 1 89 ? -7.212 -2.165 10.925 1.00 97.44 89 TYR A C 1
ATOM 630 O O . TYR A 1 89 ? -7.395 -1.204 10.178 1.00 97.44 89 TYR A O 1
ATOM 638 N N . VAL A 1 90 ? -6.007 -2.626 11.249 1.00 97.31 90 VAL A N 1
ATOM 639 C CA . VAL A 1 90 ? -4.777 -2.131 10.634 1.00 97.31 90 VAL A CA 1
ATOM 640 C C . VAL A 1 90 ? -4.604 -2.815 9.283 1.00 97.31 90 VAL A C 1
ATOM 642 O O . VAL A 1 90 ? -4.537 -4.047 9.195 1.00 97.31 90 VAL A O 1
ATOM 645 N N . ILE A 1 91 ? -4.548 -2.006 8.233 1.00 97.94 91 ILE A N 1
ATOM 646 C CA . ILE A 1 91 ? -4.329 -2.423 6.853 1.00 97.94 91 ILE A CA 1
ATOM 647 C C . ILE A 1 91 ? -2.935 -1.990 6.421 1.00 97.94 91 ILE A C 1
ATOM 649 O O . ILE A 1 91 ? -2.549 -0.846 6.636 1.00 97.94 91 ILE A O 1
ATOM 653 N N . SER A 1 92 ? -2.215 -2.914 5.800 1.00 97.75 92 SER A N 1
ATOM 654 C CA . SER A 1 92 ? -0.931 -2.703 5.144 1.00 97.75 92 SER A CA 1
ATOM 655 C C . SER A 1 92 ? -1.147 -2.550 3.644 1.00 97.75 92 SER A C 1
ATOM 657 O O . SER A 1 92 ? -1.780 -3.414 3.021 1.00 97.75 92 SER A O 1
ATOM 659 N N . TYR A 1 93 ? -0.629 -1.473 3.062 1.00 98.19 93 TYR A N 1
ATOM 660 C CA . TYR A 1 93 ? -0.783 -1.159 1.642 1.00 98.19 93 TYR A CA 1
ATOM 661 C C . TYR A 1 93 ? 0.516 -1.433 0.888 1.00 98.19 93 TYR A C 1
ATOM 663 O O . TYR A 1 93 ? 1.193 -0.526 0.412 1.00 98.19 93 TYR A O 1
ATOM 671 N N . ASN A 1 94 ? 0.951 -2.692 0.847 1.00 97.94 94 ASN A N 1
ATOM 672 C CA . ASN A 1 94 ? 2.209 -3.015 0.180 1.00 97.94 94 ASN A CA 1
ATOM 673 C C . ASN A 1 94 ? 2.072 -2.767 -1.320 1.00 97.94 94 ASN A C 1
ATOM 675 O O . ASN A 1 94 ? 1.170 -3.323 -1.965 1.00 97.94 94 ASN A O 1
ATOM 679 N N . ASP A 1 95 ? 2.990 -1.972 -1.855 1.00 98.38 95 ASP A N 1
ATOM 680 C CA . ASP A 1 95 ? 3.110 -1.765 -3.287 1.00 98.38 95 ASP A CA 1
ATOM 681 C C . ASP A 1 95 ? 3.672 -3.012 -3.960 1.00 98.38 95 ASP A C 1
ATOM 683 O O . ASP A 1 95 ? 4.505 -3.737 -3.416 1.00 98.38 95 ASP A O 1
ATOM 687 N N . CYS A 1 96 ? 3.203 -3.256 -5.172 1.00 98.38 96 CYS A N 1
ATOM 688 C CA . CYS A 1 96 ? 3.769 -4.227 -6.082 1.00 98.38 96 CYS A CA 1
ATOM 689 C C . CYS A 1 96 ? 4.576 -3.472 -7.134 1.00 98.38 96 CYS A C 1
ATOM 691 O O . CYS A 1 96 ? 4.088 -2.521 -7.750 1.00 98.38 96 CYS A O 1
ATOM 693 N N . CYS A 1 97 ? 5.813 -3.903 -7.332 1.00 98.38 97 CYS A N 1
ATOM 694 C CA . CYS A 1 97 ? 6.864 -3.109 -7.949 1.00 98.38 97 CYS A CA 1
ATOM 695 C C . CYS A 1 97 ? 7.527 -3.854 -9.112 1.00 98.38 97 CYS A C 1
ATOM 697 O O . CYS A 1 97 ? 7.325 -5.057 -9.303 1.00 98.38 97 CYS A O 1
ATOM 699 N N . GLY A 1 98 ? 8.315 -3.136 -9.914 1.00 97.12 98 GLY A N 1
ATOM 700 C CA . GLY A 1 98 ? 9.131 -3.711 -10.989 1.00 97.12 98 GLY A CA 1
ATOM 701 C C . GLY A 1 98 ? 8.415 -3.922 -12.327 1.00 97.12 98 GLY A C 1
ATOM 702 O O . GLY A 1 98 ? 9.005 -4.466 -13.260 1.00 97.12 98 GLY A O 1
ATOM 703 N N . LYS A 1 99 ? 7.171 -3.448 -12.462 1.00 97.19 99 LYS A N 1
ATOM 704 C CA . LYS A 1 99 ? 6.449 -3.358 -13.742 1.00 97.19 99 LYS A CA 1
ATOM 705 C C . LYS A 1 99 ? 5.844 -1.977 -13.931 1.00 97.19 99 LYS A C 1
ATOM 707 O O . LYS A 1 99 ? 5.507 -1.309 -12.964 1.00 97.19 99 LYS A O 1
ATOM 712 N N . SER A 1 100 ? 5.636 -1.595 -15.192 1.00 96.25 100 SER A N 1
ATOM 713 C CA . SER A 1 100 ? 4.922 -0.367 -15.557 1.00 96.25 100 SER A CA 1
ATOM 714 C C . SER A 1 100 ? 3.560 -0.290 -14.876 1.00 96.25 100 SER A C 1
ATOM 716 O O . SER A 1 100 ? 2.852 -1.293 -14.835 1.00 96.25 100 SER A O 1
ATOM 718 N N . THR A 1 101 ? 3.168 0.895 -14.430 1.00 96.69 101 THR A N 1
ATOM 719 C CA . THR A 1 101 ? 1.897 1.198 -13.761 1.00 96.69 101 THR A CA 1
ATOM 720 C C . THR A 1 101 ? 0.677 0.504 -14.380 1.00 96.69 101 THR A C 1
ATOM 722 O O . THR A 1 101 ? 0.489 0.521 -15.597 1.00 96.69 101 THR A O 1
ATOM 725 N N . CYS A 1 102 ? -0.166 -0.109 -13.541 1.00 95.62 102 CYS A N 1
ATOM 726 C CA . CYS A 1 102 ? -1.285 -0.937 -13.995 1.00 95.62 102 CYS A CA 1
ATOM 727 C C . CYS A 1 102 ? -2.391 -0.156 -14.730 1.00 95.62 102 CYS A C 1
ATOM 729 O O . CYS A 1 102 ? -3.018 -0.700 -15.641 1.00 95.62 102 CYS A O 1
ATOM 731 N N . ASN A 1 103 ? -2.642 1.106 -14.356 1.00 95.62 103 ASN A N 1
ATOM 732 C CA . ASN A 1 103 ? -3.661 1.966 -14.975 1.00 95.62 103 ASN A CA 1
ATOM 733 C C . ASN A 1 103 ? -5.098 1.401 -14.939 1.00 95.62 103 ASN A C 1
ATOM 735 O O . ASN A 1 103 ? -5.915 1.684 -15.816 1.00 95.62 103 ASN A O 1
ATOM 739 N N . ARG A 1 104 ? -5.437 0.601 -13.919 1.00 94.50 104 ARG A N 1
ATOM 740 C CA . ARG A 1 104 ? -6.792 0.064 -13.696 1.00 94.50 104 ARG A CA 1
ATOM 741 C C . ARG A 1 104 ? -7.217 0.253 -12.253 1.00 94.50 104 ARG A C 1
ATOM 743 O O . ARG A 1 104 ? -6.426 -0.001 -11.356 1.00 94.50 104 ARG A O 1
ATOM 750 N N . CYS A 1 105 ? -8.483 0.615 -12.041 1.00 95.31 105 CYS A N 1
ATOM 751 C CA . CYS A 1 105 ? -9.037 0.830 -10.702 1.00 95.31 105 CYS A CA 1
ATOM 752 C C . CYS A 1 105 ? -8.192 1.823 -9.891 1.00 95.31 105 CYS A C 1
ATOM 754 O O . CYS A 1 105 ? -7.696 1.475 -8.822 1.00 95.31 105 CYS A O 1
ATOM 756 N N . MET A 1 106 ? -7.993 3.024 -10.447 1.00 96.31 106 MET A N 1
ATOM 757 C CA . MET A 1 106 ? -7.369 4.121 -9.711 1.00 96.31 106 MET A CA 1
ATOM 758 C C . MET A 1 106 ? -8.253 4.482 -8.519 1.00 96.31 106 MET A C 1
ATOM 760 O O . MET A 1 106 ? -9.461 4.666 -8.686 1.00 96.31 106 MET A O 1
ATOM 764 N N . CYS A 1 107 ? -7.648 4.563 -7.345 1.00 96.62 107 CYS A N 1
ATOM 765 C CA . CYS A 1 107 ? -8.270 4.960 -6.102 1.00 96.62 107 CYS A CA 1
ATOM 766 C C . CYS A 1 107 ? -7.325 5.917 -5.373 1.00 96.62 107 CYS A C 1
ATOM 768 O O . CYS A 1 107 ? -6.133 5.652 -5.283 1.00 96.62 107 CYS A O 1
ATOM 770 N N . ASN A 1 108 ? -7.875 6.994 -4.825 1.00 96.31 108 ASN A N 1
ATOM 771 C CA . ASN A 1 108 ? -7.178 7.872 -3.894 1.00 96.31 108 ASN A CA 1
ATOM 772 C C . ASN A 1 108 ? -8.130 8.131 -2.725 1.00 96.31 108 ASN A C 1
ATOM 774 O O . ASN A 1 108 ? -9.215 8.691 -2.908 1.00 96.31 108 ASN A O 1
ATOM 778 N N . ARG A 1 109 ? -7.768 7.605 -1.559 1.00 96.56 109 ARG A N 1
ATOM 779 C CA . ARG A 1 109 ? -8.504 7.718 -0.301 1.00 96.56 109 ARG A CA 1
ATOM 780 C C . ARG A 1 109 ? -7.502 7.963 0.810 1.00 96.56 109 ARG A C 1
ATOM 782 O O . ARG A 1 109 ? -6.449 7.336 0.828 1.00 96.56 109 ARG A O 1
ATOM 789 N N . ASN A 1 110 ? -7.837 8.880 1.709 1.00 97.12 110 ASN A N 1
ATOM 790 C CA . ASN A 1 110 ? -6.874 9.552 2.585 1.00 97.12 110 ASN A CA 1
ATOM 791 C C . ASN A 1 110 ? -7.345 9.538 4.049 1.00 97.12 110 ASN A C 1
ATOM 793 O O . ASN A 1 110 ? -7.038 10.431 4.840 1.00 97.12 110 ASN A O 1
ATOM 797 N N . GLU A 1 111 ? -8.154 8.552 4.436 1.00 96.94 111 GLU A N 1
ATOM 798 C CA . GLU A 1 111 ? -8.669 8.443 5.791 1.00 96.94 111 GLU A CA 1
ATOM 799 C C . GLU A 1 111 ? -7.540 8.130 6.778 1.00 96.94 111 GLU A C 1
ATOM 801 O O . GLU A 1 111 ? -6.981 7.035 6.804 1.00 96.94 111 GLU A O 1
ATOM 806 N N . GLY A 1 112 ? -7.220 9.109 7.627 1.00 94.81 112 GLY A N 1
ATOM 807 C CA . GLY A 1 112 ? -6.121 8.996 8.586 1.00 94.81 112 GLY A CA 1
ATOM 808 C C . GLY A 1 112 ? -4.731 9.186 7.973 1.00 94.81 112 GLY A C 1
ATOM 809 O O . GLY A 1 112 ? -3.752 9.026 8.708 1.00 94.81 112 GLY A O 1
ATOM 810 N N . ASP A 1 113 ? -4.661 9.555 6.689 1.00 96.00 113 ASP A N 1
ATOM 811 C CA . ASP A 1 113 ? -3.425 9.917 6.001 1.00 96.00 113 ASP A CA 1
ATOM 812 C C . ASP A 1 113 ? -2.747 11.125 6.672 1.00 96.00 113 ASP A C 1
ATOM 814 O O . ASP A 1 113 ? -3.388 11.978 7.308 1.00 96.00 113 ASP A O 1
ATOM 818 N N . ARG A 1 114 ? -1.419 11.154 6.602 1.00 97.19 114 ARG A N 1
ATOM 819 C CA . ARG A 1 114 ? -0.560 12.157 7.227 1.00 97.19 114 ARG A CA 1
ATOM 820 C C . ARG A 1 114 ? 0.484 12.646 6.226 1.00 97.19 114 ARG A C 1
ATOM 822 O O . ARG A 1 114 ? 0.897 11.897 5.348 1.00 97.19 114 ARG A O 1
ATOM 829 N N . PRO A 1 115 ? 1.006 13.871 6.407 1.00 96.94 115 PRO A N 1
ATOM 830 C CA . PRO A 1 115 ? 2.085 14.360 5.559 1.00 96.94 115 PRO A CA 1
ATOM 831 C C . PRO A 1 115 ? 3.341 13.480 5.636 1.00 96.94 115 PRO A C 1
ATOM 833 O O . PRO A 1 115 ? 3.586 12.809 6.639 1.00 96.94 115 PRO A O 1
ATOM 836 N N . VAL A 1 116 ? 4.203 13.598 4.625 1.00 96.50 116 VAL A N 1
ATOM 837 C CA . VAL A 1 116 ? 5.425 12.792 4.411 1.00 96.50 116 VAL A CA 1
ATOM 838 C C . VAL A 1 116 ? 6.376 12.710 5.618 1.00 96.50 116 VAL A C 1
ATOM 840 O O . VAL A 1 116 ? 7.092 11.722 5.768 1.00 96.50 116 VAL A O 1
ATOM 843 N N . TYR A 1 117 ? 6.382 13.694 6.527 1.00 95.56 117 TYR A N 1
ATOM 844 C CA . TYR A 1 117 ? 7.191 13.630 7.757 1.00 95.56 117 TYR A CA 1
ATOM 845 C C . TYR A 1 117 ? 6.680 12.595 8.786 1.00 95.56 117 TYR A C 1
ATOM 847 O O . TYR A 1 117 ? 7.374 12.304 9.758 1.00 95.56 117 TYR A O 1
ATOM 855 N N . MET A 1 118 ? 5.492 12.019 8.575 1.00 96.75 118 MET A N 1
ATOM 856 C CA . MET A 1 118 ? 4.961 10.843 9.272 1.00 96.75 118 MET A CA 1
ATOM 857 C C . MET A 1 118 ? 4.833 9.669 8.283 1.00 96.75 118 MET A C 1
ATOM 859 O O . MET A 1 118 ? 3.717 9.250 7.968 1.00 96.75 118 MET A O 1
ATOM 863 N N . PRO A 1 119 ? 5.953 9.112 7.790 1.00 95.44 119 PRO A N 1
ATOM 864 C CA . PRO A 1 119 ? 5.956 8.240 6.618 1.00 95.44 119 PRO A CA 1
ATOM 865 C C . PRO A 1 119 ? 5.050 7.019 6.791 1.00 95.44 119 PRO A C 1
ATOM 867 O O . PRO A 1 119 ? 4.246 6.740 5.920 1.00 95.44 119 PRO A O 1
ATOM 870 N N . ALA A 1 120 ? 5.043 6.360 7.953 1.00 95.56 120 ALA A N 1
ATOM 871 C CA . ALA A 1 120 ? 4.198 5.182 8.189 1.00 95.56 120 ALA A CA 1
ATOM 872 C C . ALA A 1 120 ? 2.682 5.407 7.975 1.00 95.56 120 ALA A C 1
ATOM 874 O O . ALA A 1 120 ? 1.934 4.435 7.914 1.00 95.56 120 ALA A O 1
ATOM 875 N N . LYS A 1 121 ? 2.220 6.660 7.883 1.00 96.38 121 LYS A N 1
ATOM 876 C CA . LYS A 1 121 ? 0.828 7.035 7.610 1.00 96.38 121 LYS A CA 1
ATOM 877 C C . LYS A 1 121 ? 0.681 7.938 6.380 1.00 96.38 121 LYS A C 1
ATOM 879 O O . LYS A 1 121 ? -0.349 8.581 6.277 1.00 96.38 121 LYS A O 1
ATOM 884 N N . SER A 1 122 ? 1.690 8.026 5.514 1.00 97.38 122 SER A N 1
ATOM 885 C CA . SER A 1 122 ? 1.666 8.860 4.309 1.00 97.38 122 SER A CA 1
ATOM 886 C C . SER A 1 122 ? 1.569 7.990 3.060 1.00 97.38 122 SER A C 1
ATOM 888 O O . SER A 1 122 ? 2.464 7.180 2.792 1.00 97.38 122 SER A O 1
ATOM 890 N N . ASN A 1 123 ? 0.485 8.153 2.308 1.00 97.38 123 ASN A N 1
ATOM 891 C CA . ASN A 1 123 ? 0.233 7.415 1.071 1.00 97.38 123 ASN A CA 1
ATOM 892 C C . ASN A 1 123 ? 0.814 8.087 -0.192 1.00 97.38 123 ASN A C 1
ATOM 894 O O . ASN A 1 123 ? 0.906 7.433 -1.222 1.00 97.38 123 ASN A O 1
ATOM 898 N N . ASP A 1 124 ? 1.312 9.323 -0.087 1.00 96.56 124 ASP A N 1
ATOM 899 C CA . ASP A 1 124 ? 1.964 10.067 -1.183 1.00 96.56 124 ASP A CA 1
ATOM 900 C C . ASP A 1 124 ? 3.394 9.571 -1.521 1.00 96.56 124 ASP A C 1
ATOM 902 O O . ASP A 1 124 ? 4.066 10.092 -2.419 1.00 96.56 124 ASP A O 1
ATOM 906 N N . ILE A 1 125 ? 3.918 8.598 -0.770 1.00 97.00 125 ILE A N 1
ATOM 907 C CA . ILE A 1 125 ? 5.261 8.034 -0.959 1.00 97.00 125 ILE A CA 1
ATOM 908 C C . ILE A 1 125 ? 5.162 6.808 -1.870 1.00 97.00 125 ILE A C 1
ATOM 910 O O . ILE A 1 125 ? 4.306 5.955 -1.685 1.00 97.00 125 ILE A O 1
ATOM 914 N N . ASN A 1 126 ? 6.089 6.662 -2.819 1.00 96.69 126 ASN A N 1
ATOM 915 C CA . ASN A 1 126 ? 6.251 5.395 -3.533 1.00 96.69 126 ASN A CA 1
ATOM 916 C C . ASN A 1 126 ? 6.916 4.369 -2.603 1.00 96.69 126 ASN A C 1
ATOM 918 O O . ASN A 1 126 ? 8.114 4.468 -2.320 1.00 96.69 126 ASN A O 1
ATOM 922 N N . TRP A 1 127 ? 6.157 3.372 -2.151 1.00 97.81 127 TRP A N 1
ATOM 923 C CA . TRP A 1 127 ? 6.614 2.403 -1.160 1.00 97.81 127 TRP A CA 1
ATOM 924 C C . TRP A 1 127 ? 7.384 1.225 -1.746 1.00 97.81 127 TRP A C 1
ATOM 926 O O . TRP A 1 127 ? 7.763 0.326 -1.007 1.00 97.81 127 TRP A O 1
ATOM 936 N N . CYS A 1 128 ? 7.765 1.265 -3.025 1.00 97.94 128 CYS A N 1
ATOM 937 C CA . CYS A 1 128 ? 8.654 0.280 -3.649 1.00 97.94 128 CYS A CA 1
ATOM 938 C C . CYS A 1 128 ? 10.112 0.290 -3.144 1.00 97.94 128 CYS A C 1
ATOM 940 O O . CYS A 1 128 ? 10.999 -0.307 -3.764 1.00 97.94 128 CYS A O 1
ATOM 942 N N . HIS A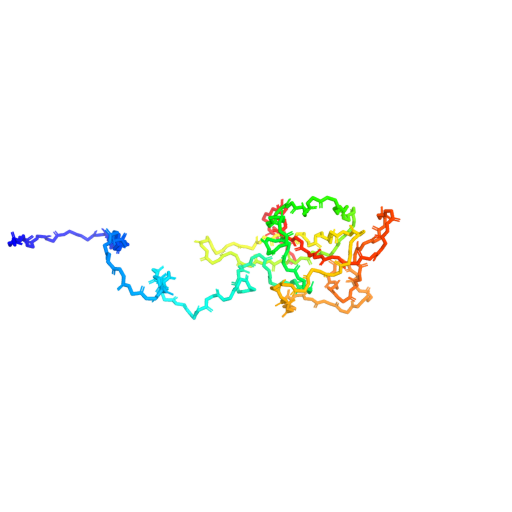 1 129 ? 10.400 0.948 -2.023 1.00 95.00 129 HIS A N 1
ATOM 943 C CA . HIS A 1 129 ? 11.709 0.903 -1.383 1.00 95.00 129 HIS A CA 1
ATOM 944 C C . HIS A 1 129 ? 12.048 -0.516 -0.901 1.00 95.00 129 HIS A C 1
ATOM 946 O O . HIS A 1 129 ? 11.207 -1.235 -0.374 1.00 95.00 129 HIS A O 1
ATOM 952 N N . GLY A 1 130 ? 13.302 -0.934 -1.091 1.00 93.50 130 GLY A N 1
ATOM 953 C CA . GLY A 1 130 ? 13.757 -2.283 -0.734 1.00 93.50 130 GLY A CA 1
ATOM 954 C C . GLY A 1 130 ? 13.408 -3.379 -1.747 1.00 93.50 130 GLY A C 1
ATOM 955 O O . GLY A 1 130 ? 13.752 -4.530 -1.502 1.00 93.50 130 GLY A O 1
ATOM 956 N N . THR A 1 131 ? 12.780 -3.033 -2.875 1.00 96.56 131 THR A N 1
ATOM 957 C CA . THR A 1 131 ? 12.619 -3.937 -4.026 1.00 96.56 131 THR A CA 1
ATOM 958 C C . THR A 1 131 ? 13.771 -3.782 -5.019 1.00 96.56 131 THR A C 1
ATOM 960 O O . THR A 1 131 ? 14.516 -2.798 -4.978 1.00 96.56 131 THR A O 1
ATOM 963 N N . SER A 1 132 ? 13.911 -4.732 -5.945 1.00 96.25 132 SER A N 1
ATOM 964 C CA . SER A 1 132 ? 14.915 -4.673 -7.017 1.00 96.25 132 SER A CA 1
ATOM 965 C C . SER A 1 132 ? 14.708 -3.510 -7.999 1.00 96.25 132 SER A C 1
ATOM 967 O O . SER A 1 132 ? 15.662 -3.057 -8.635 1.00 96.25 132 SER A O 1
ATOM 969 N N . ASN A 1 133 ? 13.474 -3.015 -8.134 1.00 94.88 133 ASN A N 1
ATOM 970 C CA . ASN A 1 133 ? 13.107 -1.939 -9.046 1.00 94.88 133 ASN A CA 1
ATOM 971 C C . ASN A 1 133 ? 11.960 -1.105 -8.456 1.00 94.88 133 ASN A C 1
ATOM 973 O O . ASN A 1 133 ? 10.869 -1.616 -8.213 1.00 94.88 133 ASN A O 1
ATOM 977 N N . ASN A 1 134 ? 12.189 0.203 -8.307 1.00 96.00 134 ASN A N 1
ATOM 978 C CA . ASN A 1 134 ? 11.271 1.134 -7.652 1.00 96.00 134 ASN A CA 1
ATOM 979 C C . ASN A 1 134 ? 10.088 1.613 -8.519 1.00 96.00 134 ASN A C 1
ATOM 981 O O . ASN A 1 134 ? 9.372 2.529 -8.114 1.00 96.00 134 ASN A O 1
ATOM 985 N N . VAL A 1 135 ? 9.869 1.052 -9.710 1.00 97.56 135 VAL A N 1
ATOM 986 C CA . VAL A 1 135 ? 8.707 1.401 -10.539 1.00 97.56 135 VAL A CA 1
ATOM 987 C C . VAL A 1 135 ? 7.428 0.834 -9.920 1.00 97.56 135 VAL A C 1
ATOM 989 O O . VAL A 1 135 ? 7.274 -0.381 -9.791 1.00 97.56 135 VAL A O 1
ATOM 992 N N . TYR A 1 136 ? 6.498 1.732 -9.598 1.00 98.19 136 TYR A N 1
ATOM 993 C CA . TYR A 1 136 ? 5.187 1.433 -9.027 1.00 98.19 136 TYR A CA 1
ATOM 994 C C . TYR A 1 136 ? 4.218 0.797 -10.044 1.00 98.19 136 TYR A C 1
ATOM 996 O O . TYR A 1 136 ? 3.970 1.363 -11.119 1.00 98.19 136 TYR A O 1
ATOM 1004 N N . HIS A 1 137 ? 3.617 -0.345 -9.682 1.00 98.31 137 HIS A N 1
ATOM 1005 C CA . HIS A 1 137 ? 2.595 -1.024 -10.486 1.00 98.31 137 HIS A CA 1
ATOM 1006 C C . HIS A 1 137 ? 1.170 -0.849 -9.933 1.00 98.31 137 HIS A C 1
ATOM 1008 O O . HIS A 1 137 ? 0.279 -0.414 -10.671 1.00 98.31 137 HIS A O 1
ATOM 1014 N N . CYS A 1 138 ? 0.948 -1.246 -8.677 1.00 98.31 138 CYS A N 1
ATOM 1015 C CA . CYS A 1 138 ? -0.338 -1.248 -7.968 1.00 98.31 138 CYS A CA 1
ATOM 1016 C C . CYS A 1 138 ? -0.103 -1.426 -6.456 1.00 98.31 138 CYS A C 1
ATOM 1018 O O . CYS A 1 138 ? 0.995 -1.815 -6.065 1.00 98.31 138 CYS A O 1
ATOM 1020 N N . SER A 1 139 ? -1.133 -1.244 -5.628 1.00 98.38 139 SER A N 1
ATOM 1021 C CA . SER A 1 139 ? -1.085 -1.454 -4.174 1.00 98.38 139 SER A CA 1
ATOM 1022 C C . SER A 1 139 ? -2.069 -2.538 -3.716 1.00 98.38 139 SER A C 1
ATOM 1024 O O . SER A 1 139 ? -3.159 -2.732 -4.279 1.00 98.38 139 SER A O 1
ATOM 1026 N N . THR A 1 140 ? -1.662 -3.285 -2.691 1.00 97.81 140 THR A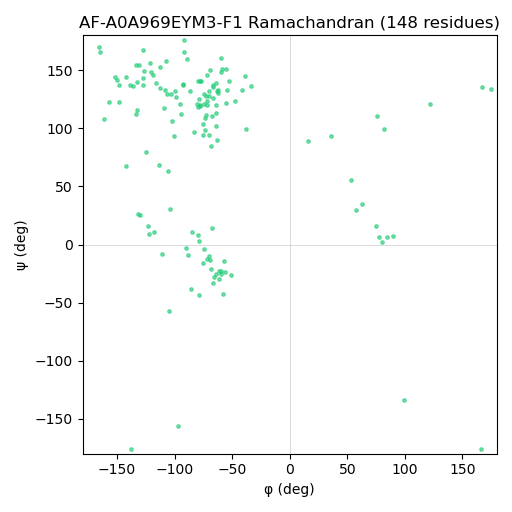 N 1
ATOM 1027 C CA . THR A 1 140 ? -2.486 -4.288 -1.996 1.00 97.81 140 THR A CA 1
ATOM 1028 C C . THR A 1 140 ? -3.221 -3.668 -0.798 1.00 97.81 140 THR A C 1
ATOM 1030 O O . THR A 1 140 ? -3.073 -2.486 -0.517 1.00 97.81 140 THR A O 1
ATOM 1033 N N . GLY A 1 141 ? -4.072 -4.436 -0.115 1.00 97.38 141 GLY A N 1
ATOM 1034 C CA . GLY A 1 141 ? -4.794 -4.019 1.094 1.00 97.38 141 GLY A CA 1
ATOM 1035 C C . GLY A 1 141 ? -4.876 -5.180 2.082 1.00 97.38 141 GLY A C 1
ATOM 1036 O O . GLY A 1 141 ? -5.949 -5.764 2.297 1.00 97.38 141 GLY A O 1
ATOM 1037 N N . VAL A 1 142 ? -3.714 -5.547 2.622 1.00 97.69 142 VAL A N 1
ATOM 1038 C CA . VAL A 1 142 ? -3.518 -6.705 3.499 1.00 97.69 142 VAL A CA 1
ATOM 1039 C C . VAL A 1 142 ? -3.990 -6.356 4.906 1.00 97.69 142 VAL A C 1
ATOM 1041 O O . VAL A 1 142 ? -3.530 -5.389 5.503 1.00 97.69 142 VAL A O 1
ATOM 1044 N N . VAL A 1 143 ? -4.891 -7.158 5.473 1.00 97.19 143 VAL A N 1
ATOM 1045 C CA . VAL A 1 143 ? -5.301 -6.995 6.877 1.00 97.19 143 VAL A CA 1
ATOM 1046 C C . VAL A 1 143 ? -4.215 -7.571 7.775 1.00 97.19 143 VAL A C 1
ATOM 1048 O O . VAL A 1 143 ? -3.954 -8.770 7.706 1.00 97.19 143 VAL A O 1
ATOM 1051 N N . LEU A 1 144 ? -3.625 -6.741 8.634 1.00 95.81 144 LEU A N 1
ATOM 1052 C CA . LEU A 1 144 ? -2.657 -7.190 9.635 1.00 95.81 144 LEU A CA 1
ATOM 1053 C C . LEU A 1 144 ? -3.347 -7.678 10.913 1.00 95.81 144 LEU A C 1
ATOM 1055 O O . LEU A 1 144 ? -2.934 -8.672 11.503 1.00 95.81 144 LEU A O 1
ATOM 1059 N N . GLY A 1 145 ? -4.419 -7.004 11.334 1.00 95.75 145 GLY A N 1
ATOM 1060 C CA . GLY A 1 145 ? -5.133 -7.353 12.560 1.00 95.75 145 GLY A CA 1
ATOM 1061 C C . GLY A 1 145 ? -6.107 -6.275 13.018 1.00 95.75 145 GLY A C 1
ATOM 1062 O O . GLY A 1 145 ? -6.305 -5.272 12.334 1.00 95.75 145 GLY A O 1
ATOM 1063 N N . LEU A 1 146 ? -6.731 -6.503 14.175 1.00 96.44 146 LEU A N 1
ATOM 1064 C CA . LEU A 1 146 ? -7.566 -5.503 14.841 1.00 96.44 146 LEU A CA 1
ATOM 1065 C C . LEU A 1 146 ? -6.702 -4.329 15.305 1.00 96.44 146 LEU A C 1
ATOM 1067 O O . LEU A 1 146 ? -5.628 -4.536 15.867 1.00 96.44 146 LEU A O 1
ATOM 1071 N N . ALA A 1 147 ? -7.195 -3.1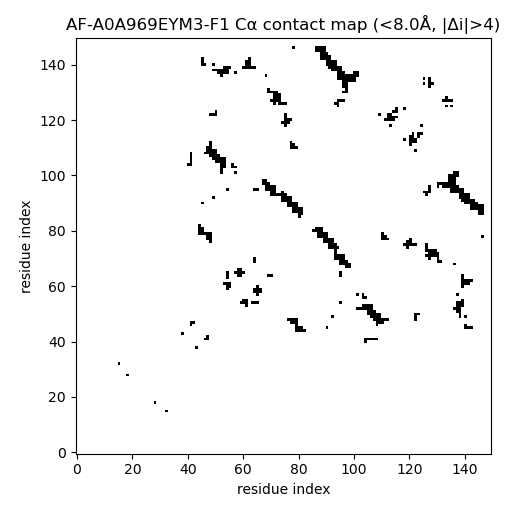11 15.110 1.00 91.44 147 ALA A N 1
ATOM 1072 C CA . ALA A 1 147 ? -6.638 -1.939 15.761 1.00 91.44 147 ALA A CA 1
ATOM 1073 C C . ALA A 1 147 ? -7.092 -1.960 17.227 1.00 91.44 147 ALA A C 1
ATOM 1075 O O . ALA A 1 147 ? -8.256 -1.709 17.531 1.00 91.44 147 ALA A O 1
ATOM 1076 N N . VAL A 1 148 ? -6.185 -2.339 18.123 1.00 82.62 148 VAL A N 1
ATOM 1077 C CA . VAL A 1 148 ? -6.361 -2.187 19.571 1.00 82.62 148 VAL A CA 1
ATOM 1078 C C . VAL A 1 148 ? -5.672 -0.886 19.970 1.00 82.62 148 VAL A C 1
ATOM 1080 O O . VAL A 1 148 ? -4.503 -0.721 19.645 1.00 82.62 148 VAL A O 1
ATOM 1083 N N . ASP A 1 149 ? -6.434 0.038 20.558 1.00 54.78 149 ASP A N 1
ATOM 1084 C CA . ASP A 1 149 ? -6.033 1.359 21.070 1.00 54.78 149 ASP A CA 1
ATOM 1085 C C . ASP A 1 149 ? -4.945 2.091 20.253 1.00 54.78 149 ASP A C 1
ATOM 1087 O O . ASP A 1 149 ? -3.745 1.906 20.452 1.00 54.78 149 ASP A O 1
ATOM 1091 N N . SER A 1 150 ? -5.388 2.944 19.317 1.00 48.66 150 SER A N 1
ATOM 1092 C CA . SER A 1 150 ? -4.537 3.886 18.561 1.00 48.66 150 SER A CA 1
ATOM 1093 C C . SER A 1 150 ? -4.456 5.255 19.220 1.00 48.66 150 SER A C 1
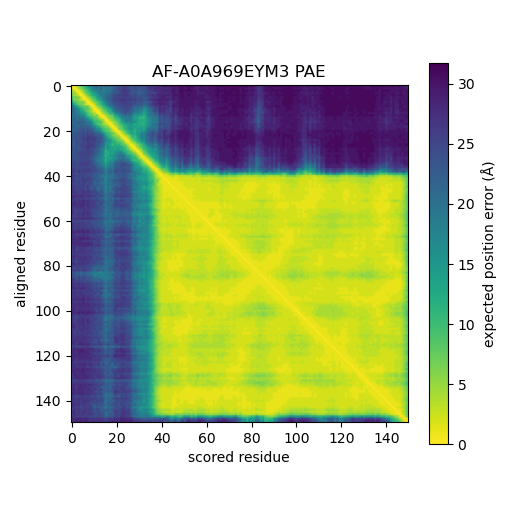ATOM 1095 O O . SER A 1 150 ? -5.519 5.738 19.668 1.00 48.66 150 SER A 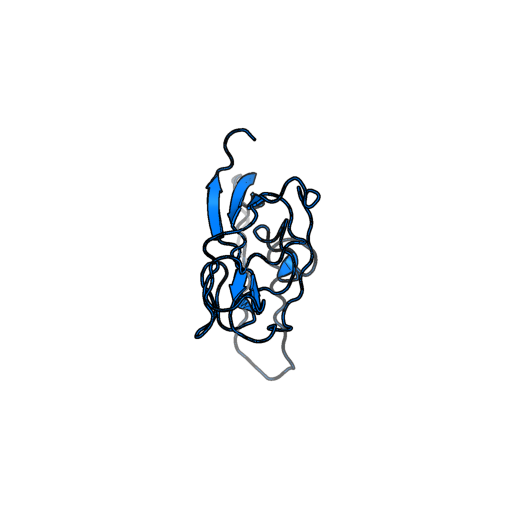O 1
#

Mean predicted aligned error: 12.34 Å

Nearest PDB structures (foldseek):
  2iaa-assembly1_B  TM=9.910E-01  e=1.564E-16  Alcaligenes faecalis
  2i0s-assembly1_D  TM=9.892E-01  e=4.395E-16  Alcaligenes faecalis
  2iuv-assembly1_D  TM=9.944E-01  e=4.395E-16  Alcaligenes faecalis
  2hkr-assembly1_H  TM=9.940E-01  e=9.539E-16  Alcaligenes faecalis
  2j57-assembly1_M  TM=9.831E-01  e=1.635E-14  Paracoccus denitrificans

pLDDT: mean 81.44, std 24.34, range [33.81, 98.38]

Solvent-accessible surface area (backbone atoms only — not comparable to full-atom values): 9074 Å² total; per-residue (Å²): 133,92,77,86,88,80,91,79,94,76,81,85,82,84,76,77,78,79,88,74,94,74,80,95,69,92,85,76,88,76,89,69,88,63,97,69,74,89,70,51,82,57,69,40,48,68,37,37,37,36,53,51,20,40,18,54,71,59,71,27,30,52,76,41,60,26,88,84,41,46,68,19,82,41,53,29,48,30,71,25,59,36,85,89,80,72,45,44,26,34,24,37,40,34,20,20,12,55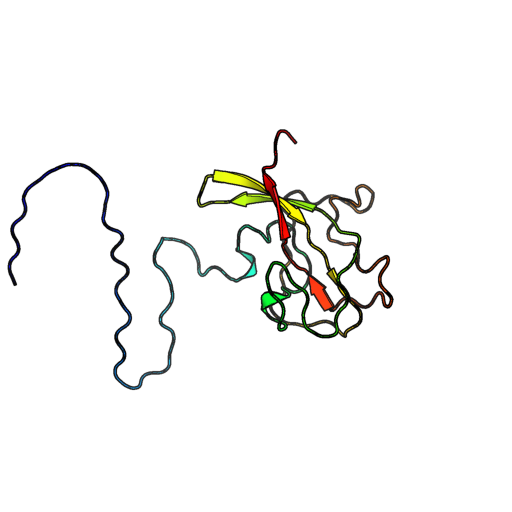,36,79,60,60,90,35,65,76,33,80,35,62,48,82,51,40,63,73,94,43,47,58,27,17,56,92,58,82,35,20,50,90,45,101,35,68,45,61,24,25,24,31,42,32,78,76,44,73,58,72,88,132

Foldseek 3Di:
DDDDDDDDDDDDPLDPDDPDDDDDDDDDPQPDSDDDDSCQVCNQQLNQAAAAAEQCFVCAALAGHHPPWDWQPDFAWDFTADPVVRFTFIWTWTFTFDDAAQPHSGYHHQHQADPCVVVNRHNVDQRNPPPPGSHTHHIHTDTPGTDDDD

Radius of gyration: 20.1 Å; Cα contacts (8 Å, |Δi|>4): 303; chains: 1; bounding box: 66×35×45 Å

Secondary structure (DSSP, 8-state):
---------S-----PPP--------------SSS-S---GGGSGGGTT-EEEBGGGTT-BTTBPPTT-EE-S---EEEEEETTTTEEEEEE-PEEESS----SSEEE--TT---TTSGGG-SSS---TTSS---EEEE--EEEEE----